Protein AF-A0A817MU73-F1 (afdb_monomer)

Structure (mmCIF, N/CA/C/O backbone):
data_AF-A0A817MU73-F1
#
_entry.id   AF-A0A817MU73-F1
#
loop_
_atom_site.group_PDB
_atom_site.id
_atom_site.type_symbol
_atom_site.label_atom_id
_atom_site.label_alt_id
_atom_site.label_comp_id
_atom_site.label_asym_id
_atom_site.label_entity_id
_atom_site.label_seq_id
_atom_site.pdbx_PDB_ins_code
_atom_site.Cartn_x
_atom_site.Cartn_y
_atom_site.Cartn_z
_atom_site.occupancy
_atom_site.B_iso_or_equiv
_atom_site.auth_seq_id
_atom_site.auth_comp_id
_atom_site.auth_asym_id
_atom_site.auth_atom_id
_atom_site.pdbx_PDB_model_num
ATOM 1 N N . LYS A 1 1 ? 1.750 11.808 21.109 1.00 43.34 1 LYS A N 1
ATOM 2 C CA . LYS A 1 1 ? 0.295 12.104 21.088 1.00 43.34 1 LYS A CA 1
ATOM 3 C C . LYS A 1 1 ? -0.342 11.097 20.138 1.00 43.34 1 LYS A C 1
ATOM 5 O O . LYS A 1 1 ? 0.093 11.049 18.999 1.00 43.34 1 LYS A O 1
ATOM 10 N N . GLY A 1 2 ? -1.216 10.214 20.628 1.00 56.94 2 GLY A N 1
ATOM 11 C CA . GLY A 1 2 ? -1.793 9.132 19.817 1.00 56.94 2 GLY A CA 1
ATOM 12 C C . GLY A 1 2 ? -2.785 9.642 18.770 1.00 56.94 2 GLY A C 1
ATOM 13 O O . GLY A 1 2 ? -3.299 10.753 18.893 1.00 56.94 2 GLY A O 1
ATOM 14 N N . TYR A 1 3 ? -3.046 8.827 17.749 1.00 58.88 3 TYR A N 1
ATOM 15 C CA . TYR A 1 3 ? -4.051 9.119 16.728 1.00 58.88 3 TYR A CA 1
ATOM 16 C C . TYR A 1 3 ? -5.460 9.129 17.358 1.00 58.88 3 TYR A C 1
ATOM 18 O O . TYR A 1 3 ? -5.762 8.276 18.204 1.00 58.88 3 TYR A O 1
ATOM 26 N N . PRO A 1 4 ? -6.318 10.103 17.012 1.00 61.72 4 PRO A N 1
ATOM 27 C CA . PRO A 1 4 ? -7.605 10.279 17.676 1.00 61.72 4 PRO A CA 1
ATOM 28 C C . PRO A 1 4 ? -8.586 9.143 17.334 1.00 61.72 4 PRO A C 1
ATOM 30 O O . PRO A 1 4 ? -8.746 8.804 16.162 1.00 61.72 4 PRO A O 1
ATOM 33 N N . ASN A 1 5 ? -9.249 8.583 18.357 1.00 63.69 5 ASN A N 1
ATOM 34 C CA . ASN A 1 5 ? -10.206 7.475 18.227 1.00 63.69 5 ASN A CA 1
ATOM 35 C C . ASN A 1 5 ? -11.558 7.985 17.717 1.0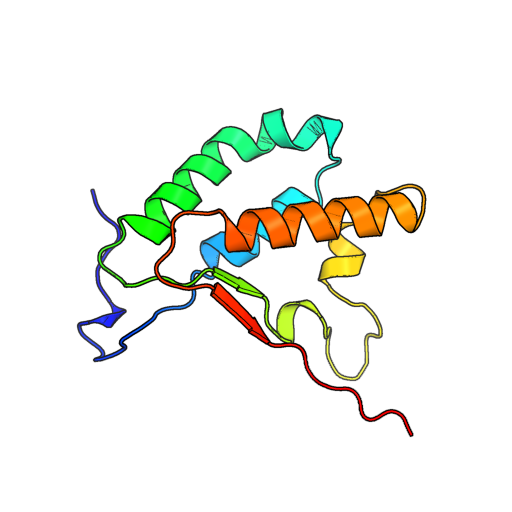0 63.69 5 ASN A C 1
ATOM 37 O O . ASN A 1 5 ? -12.355 8.494 18.503 1.00 63.69 5 ASN A O 1
ATOM 41 N N . HIS A 1 6 ? -11.797 7.883 16.415 1.00 70.00 6 HIS A N 1
ATOM 42 C CA . HIS A 1 6 ? -13.073 8.291 15.824 1.00 70.00 6 HIS A CA 1
ATOM 43 C C . HIS A 1 6 ? -13.962 7.087 15.506 1.00 70.00 6 HIS A C 1
ATOM 45 O O . HIS A 1 6 ? -15.175 7.236 15.404 1.00 70.00 6 HIS A O 1
ATOM 51 N N . SER A 1 7 ? -13.390 5.890 15.332 1.00 75.06 7 SER A N 1
ATOM 52 C CA . SER A 1 7 ? -14.167 4.729 14.899 1.00 75.06 7 SER A CA 1
ATOM 53 C C . SER A 1 7 ? -15.021 4.160 16.030 1.00 75.06 7 SER A C 1
ATOM 55 O O . SER A 1 7 ? -16.178 3.828 15.787 1.00 75.06 7 SER A O 1
ATOM 57 N N . ARG A 1 8 ? -14.512 4.112 17.274 1.00 69.38 8 ARG A N 1
ATOM 58 C CA . ARG A 1 8 ? -15.308 3.625 18.418 1.00 69.38 8 ARG A CA 1
ATOM 59 C C . ARG A 1 8 ? -16.484 4.532 18.747 1.00 69.38 8 ARG A C 1
ATOM 61 O O . ARG A 1 8 ? -17.549 4.033 19.075 1.00 69.38 8 ARG A O 1
ATOM 68 N N . THR A 1 9 ? -16.309 5.845 18.644 1.00 81.44 9 THR A N 1
ATOM 69 C CA . THR A 1 9 ? -17.383 6.825 18.866 1.00 81.44 9 THR A CA 1
ATOM 70 C C . THR A 1 9 ? -18.515 6.686 17.851 1.00 81.44 9 THR A C 1
ATOM 72 O O . THR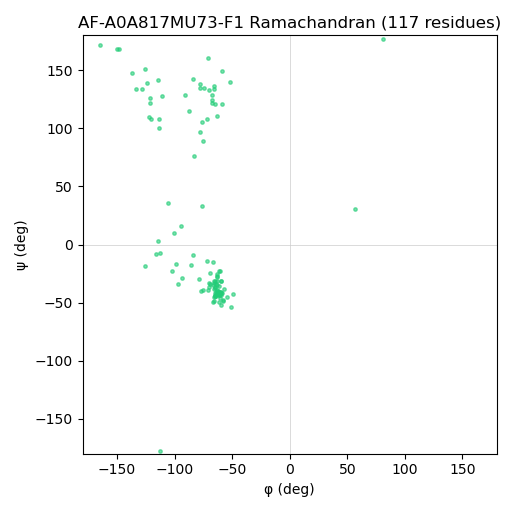 A 1 9 ? -19.650 7.029 18.156 1.00 81.44 9 THR A O 1
ATOM 75 N N . MET A 1 10 ? -18.217 6.153 16.664 1.00 85.00 10 MET A N 1
ATOM 76 C CA . MET A 1 10 ? -19.183 5.885 15.5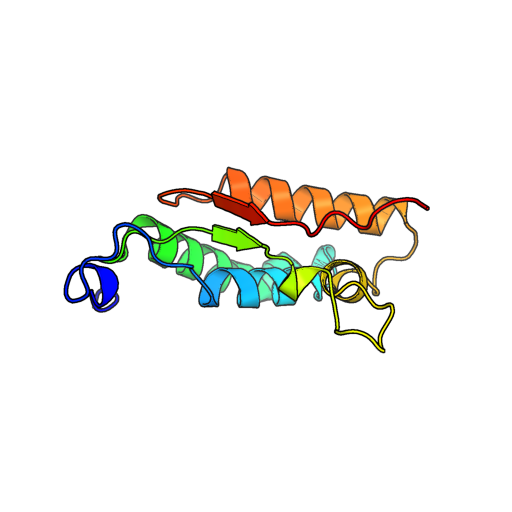96 1.00 85.00 10 MET A CA 1
ATOM 77 C C . MET A 1 10 ? -19.612 4.408 15.521 1.00 85.00 10 MET A C 1
ATOM 79 O O . MET A 1 10 ? -20.260 4.018 14.555 1.00 85.00 10 MET A O 1
ATOM 83 N N . ASN A 1 11 ? -19.256 3.584 16.516 1.00 85.06 11 ASN A N 1
ATOM 84 C CA . ASN A 1 11 ? -19.556 2.147 16.570 1.00 85.06 11 ASN A CA 1
ATOM 85 C C . ASN A 1 11 ? -19.038 1.322 15.372 1.00 85.06 11 ASN A C 1
ATOM 87 O O . ASN A 1 11 ? -19.622 0.298 15.028 1.00 85.06 11 ASN A O 1
ATOM 91 N N . PHE A 1 12 ? -17.925 1.722 14.750 1.00 89.12 12 PHE A N 1
ATOM 92 C CA . PHE A 1 12 ? -17.245 0.884 13.758 1.00 89.12 12 PHE A CA 1
ATOM 93 C C . PHE A 1 12 ? -16.190 -0.007 14.416 1.00 89.12 12 PHE A C 1
ATOM 95 O O . PHE A 1 12 ? -15.283 0.480 15.103 1.00 89.12 12 PHE A O 1
ATOM 102 N N . ASP A 1 13 ? -16.259 -1.309 14.128 1.00 88.25 13 ASP A N 1
ATOM 103 C CA . ASP A 1 13 ? -15.279 -2.290 14.600 1.00 88.25 13 ASP A CA 1
ATOM 104 C C . ASP A 1 13 ? -13.910 -2.130 13.948 1.00 88.25 13 ASP A C 1
ATOM 106 O O . ASP A 1 13 ? -12.893 -2.381 14.593 1.00 88.25 13 ASP A O 1
ATOM 110 N N . LEU A 1 14 ? -13.879 -1.728 12.676 1.00 88.88 14 LEU A N 1
ATOM 111 C CA . LEU A 1 14 ? -12.672 -1.603 11.869 1.00 88.88 14 LEU A CA 1
ATOM 112 C C . LEU A 1 14 ? -12.704 -0.310 11.060 1.00 88.88 14 LEU A C 1
ATOM 114 O O . LEU A 1 14 ? -13.758 0.145 10.618 1.00 88.88 14 LEU A O 1
ATOM 118 N N . LYS A 1 15 ? -11.524 0.262 10.829 1.00 89.62 15 LYS A N 1
ATOM 119 C CA . LYS A 1 15 ? -11.343 1.471 10.022 1.00 89.62 15 LYS A CA 1
ATOM 120 C C . LYS A 1 15 ? -10.288 1.244 8.953 1.00 89.62 15 LYS A C 1
ATOM 122 O O . LYS A 1 15 ? -9.205 0.742 9.240 1.00 89.62 15 LYS A O 1
ATOM 127 N N . TRP A 1 16 ? -10.569 1.651 7.723 1.00 90.25 16 TRP A N 1
ATOM 128 C CA . TRP A 1 16 ? -9.581 1.586 6.649 1.00 90.25 16 TRP A CA 1
ATOM 129 C C . TRP A 1 16 ? -8.441 2.569 6.910 1.00 90.25 16 TRP A C 1
ATOM 131 O O . TRP A 1 16 ? -8.668 3.760 7.141 1.00 90.25 16 TRP A O 1
ATOM 141 N N . ASN A 1 17 ? -7.204 2.083 6.848 1.00 90.06 17 ASN A N 1
ATOM 142 C CA . ASN A 1 17 ? -6.025 2.930 6.939 1.00 90.06 17 ASN A CA 1
ATOM 143 C C . ASN A 1 17 ? -5.701 3.544 5.570 1.00 90.06 17 ASN A C 1
ATOM 145 O O . ASN A 1 17 ? -4.771 3.123 4.885 1.00 90.06 17 ASN A O 1
ATOM 149 N N . ILE A 1 18 ? -6.478 4.555 5.173 1.00 88.81 18 ILE A N 1
ATOM 150 C CA . ILE A 1 18 ? -6.301 5.257 3.889 1.00 88.81 18 ILE A CA 1
ATOM 151 C C . ILE A 1 18 ? -4.912 5.907 3.783 1.00 88.81 18 ILE A C 1
ATOM 153 O O . ILE A 1 18 ? -4.346 5.981 2.693 1.00 88.81 18 ILE A O 1
ATOM 157 N N . GLY A 1 19 ? -4.339 6.334 4.916 1.00 87.81 19 GLY A N 1
ATOM 158 C CA . GLY A 1 19 ? -2.971 6.852 4.979 1.00 87.81 19 GLY A CA 1
ATOM 159 C C . GLY A 1 19 ? -1.948 5.799 4.557 1.00 87.81 19 GLY A C 1
ATOM 160 O O . GLY A 1 19 ? -1.145 6.054 3.661 1.00 87.81 19 GLY A O 1
ATOM 161 N N . TRP A 1 20 ? -2.047 4.589 5.120 1.00 91.00 20 TRP A N 1
ATOM 162 C CA . TRP A 1 20 ? -1.217 3.459 4.703 1.00 91.00 20 TRP A CA 1
ATOM 163 C C . TRP A 1 20 ? -1.389 3.145 3.215 1.00 91.00 20 TRP A C 1
ATOM 165 O O . TRP A 1 20 ? -0.387 3.058 2.514 1.00 91.00 20 TRP A O 1
ATOM 175 N N . SER A 1 21 ? -2.622 3.033 2.705 1.00 91.12 21 SER A N 1
ATOM 176 C CA . SER A 1 21 ? -2.856 2.706 1.287 1.00 91.12 21 SER A CA 1
ATOM 177 C C . SER A 1 21 ? -2.228 3.750 0.356 1.00 91.12 21 SER A C 1
ATOM 179 O O . SER A 1 21 ? -1.605 3.411 -0.650 1.00 91.12 21 SER A O 1
ATOM 181 N N . ASN A 1 22 ? -2.331 5.035 0.709 1.00 90.25 22 ASN A N 1
ATOM 182 C CA . ASN A 1 22 ? -1.718 6.115 -0.055 1.00 90.25 22 ASN A CA 1
ATOM 183 C C . ASN A 1 22 ? -0.184 6.064 -0.040 1.00 90.25 22 ASN A C 1
ATOM 185 O O . ASN A 1 22 ? 0.444 6.143 -1.098 1.00 90.25 22 ASN A O 1
ATOM 189 N N . ASP A 1 23 ? 0.419 5.915 1.139 1.00 91.38 23 ASP A N 1
ATOM 190 C CA . ASP A 1 23 ? 1.873 5.823 1.271 1.00 91.38 23 ASP A CA 1
ATOM 191 C C . ASP A 1 23 ? 2.422 4.554 0.622 1.00 91.38 23 ASP A C 1
ATOM 193 O O . ASP A 1 23 ? 3.490 4.594 0.015 1.00 91.38 23 ASP A O 1
ATOM 197 N N . ALA A 1 24 ? 1.672 3.454 0.648 1.00 92.12 24 ALA A N 1
ATOM 198 C CA . ALA A 1 24 ? 2.056 2.223 -0.017 1.00 92.12 24 ALA A CA 1
ATOM 199 C C . ALA A 1 24 ? 2.111 2.380 -1.543 1.00 92.12 24 ALA A C 1
ATOM 201 O O . ALA A 1 24 ? 3.106 1.999 -2.162 1.00 92.12 24 ALA A O 1
ATOM 202 N N . ARG A 1 25 ? 1.111 3.034 -2.153 1.00 91.94 25 ARG A N 1
ATOM 203 C CA . ARG A 1 25 ? 1.131 3.373 -3.589 1.00 91.94 25 ARG A CA 1
ATOM 204 C C . ARG A 1 25 ? 2.297 4.289 -3.949 1.00 91.94 25 ARG A C 1
ATOM 206 O O . ARG A 1 25 ? 2.960 4.084 -4.962 1.00 91.94 25 ARG A O 1
ATOM 213 N N . ASN A 1 26 ? 2.562 5.303 -3.129 1.00 92.12 26 ASN A N 1
ATOM 214 C CA . ASN A 1 26 ? 3.657 6.236 -3.385 1.00 92.12 26 ASN A CA 1
ATOM 215 C C . ASN A 1 26 ? 5.034 5.587 -3.194 1.00 92.12 26 ASN A C 1
ATOM 217 O O . ASN A 1 26 ? 5.935 5.850 -3.985 1.00 92.12 26 ASN A O 1
ATOM 221 N N . SER A 1 27 ? 5.178 4.691 -2.216 1.00 92.94 27 SER A N 1
ATOM 222 C CA . SER A 1 27 ? 6.373 3.859 -2.071 1.00 92.94 27 SER A CA 1
ATOM 223 C C . SER A 1 27 ? 6.593 2.999 -3.311 1.00 92.94 27 SER A C 1
ATOM 225 O O . SER A 1 27 ? 7.704 2.950 -3.835 1.00 92.94 27 SER A O 1
ATOM 227 N N . LEU A 1 28 ? 5.522 2.404 -3.842 1.00 93.56 28 LEU A N 1
ATOM 228 C CA . LEU A 1 28 ? 5.582 1.597 -5.053 1.00 93.56 28 LEU A CA 1
ATOM 229 C C . LEU A 1 28 ? 6.000 2.413 -6.287 1.00 93.56 28 LEU A C 1
ATOM 231 O O . LEU A 1 28 ? 6.744 1.891 -7.105 1.00 93.56 28 LEU A O 1
ATOM 235 N N . ARG A 1 29 ? 5.598 3.692 -6.388 1.00 94.25 29 ARG A N 1
ATOM 236 C CA . ARG A 1 29 ? 6.025 4.626 -7.455 1.00 94.25 29 ARG A CA 1
ATOM 237 C C . ARG A 1 29 ? 7.517 4.932 -7.459 1.00 94.25 29 ARG A C 1
ATOM 239 O O . ARG A 1 29 ? 8.061 5.235 -8.518 1.00 94.25 29 ARG A O 1
ATOM 246 N N . THR A 1 30 ? 8.173 4.867 -6.306 1.00 93.88 30 THR A N 1
ATOM 247 C CA . THR A 1 30 ? 9.621 5.062 -6.203 1.00 93.88 30 THR A CA 1
ATOM 248 C C . THR A 1 30 ? 10.354 3.791 -6.659 1.00 93.88 30 THR A C 1
ATOM 250 O O . THR A 1 30 ? 9.978 2.701 -6.215 1.00 93.88 30 THR A O 1
ATOM 253 N N . PRO A 1 31 ? 11.410 3.888 -7.491 1.00 92.31 31 PRO A N 1
ATOM 254 C CA . PRO A 1 31 ? 12.249 2.747 -7.852 1.00 92.31 31 PRO A CA 1
ATOM 255 C C . PRO A 1 31 ? 12.770 1.987 -6.635 1.00 92.31 31 PRO A C 1
ATOM 257 O O . PRO A 1 31 ? 13.181 2.596 -5.648 1.00 92.31 31 PRO A O 1
ATOM 260 N N . TYR A 1 32 ? 12.794 0.651 -6.709 1.00 89.25 32 TYR A N 1
ATOM 261 C CA . TYR A 1 32 ? 13.171 -0.211 -5.577 1.00 89.25 32 TYR A CA 1
ATOM 262 C C . TYR A 1 32 ? 14.484 0.213 -4.895 1.00 89.25 32 TYR A C 1
ATOM 264 O O . TYR A 1 32 ? 14.542 0.278 -3.669 1.00 89.25 32 TYR A O 1
ATOM 272 N N . ALA A 1 33 ? 15.506 0.569 -5.682 1.00 90.56 33 ALA A N 1
ATOM 273 C CA . ALA A 1 33 ? 16.815 0.993 -5.179 1.00 90.56 33 ALA A CA 1
ATOM 274 C C . ALA A 1 33 ? 16.772 2.285 -4.336 1.00 90.56 33 ALA A C 1
ATOM 276 O O . ALA A 1 33 ? 17.603 2.472 -3.454 1.00 90.56 33 ALA A O 1
ATOM 277 N N . GLU A 1 34 ? 15.789 3.153 -4.574 1.00 93.00 34 GLU A N 1
ATOM 278 C CA . GLU A 1 34 ? 15.641 4.458 -3.918 1.00 93.00 34 GLU A CA 1
ATOM 279 C C . GLU A 1 34 ? 14.621 4.416 -2.766 1.00 93.00 34 GLU A C 1
ATOM 281 O O . GLU A 1 34 ? 14.606 5.292 -1.897 1.00 93.00 34 GLU A O 1
ATOM 286 N N . ARG A 1 35 ? 13.764 3.382 -2.711 1.00 90.31 35 ARG A N 1
ATOM 287 C CA . ARG A 1 35 ? 12.643 3.307 -1.756 1.00 90.31 35 ARG A CA 1
ATOM 288 C C . ARG A 1 35 ? 13.082 3.486 -0.313 1.00 90.31 35 ARG A C 1
ATOM 290 O O . ARG A 1 35 ? 12.441 4.228 0.426 1.00 90.31 35 ARG A O 1
ATOM 297 N N . PHE A 1 36 ? 14.164 2.830 0.097 1.00 88.94 36 PHE A N 1
ATOM 298 C CA . PHE A 1 36 ? 14.614 2.880 1.486 1.00 88.94 36 PHE A CA 1
ATOM 299 C C . PHE A 1 36 ? 14.988 4.302 1.926 1.00 88.94 36 PHE A C 1
ATOM 301 O O . PHE A 1 36 ? 14.627 4.713 3.026 1.00 88.94 36 PHE A O 1
ATOM 308 N N . GLN A 1 37 ? 15.640 5.077 1.057 1.00 90.94 37 GLN A N 1
ATOM 309 C CA . GLN A 1 37 ? 16.057 6.444 1.368 1.00 90.94 37 GLN A CA 1
ATOM 310 C C . GLN A 1 37 ? 14.859 7.379 1.586 1.00 90.94 37 GLN A C 1
ATOM 312 O O . GLN A 1 37 ? 14.894 8.224 2.477 1.00 90.94 37 GLN A O 1
ATOM 317 N N . HIS A 1 38 ? 13.785 7.202 0.812 1.00 87.94 38 HIS A N 1
ATOM 318 C CA . HIS A 1 38 ? 12.618 8.088 0.851 1.00 87.94 38 HIS A CA 1
ATOM 319 C C . HIS A 1 38 ? 11.503 7.623 1.798 1.00 87.94 38 HIS A C 1
ATOM 321 O O . HIS A 1 38 ? 10.755 8.451 2.319 1.00 87.94 38 HIS A O 1
ATOM 327 N N . TRP A 1 39 ? 11.375 6.313 2.028 1.00 91.62 39 TRP A N 1
ATOM 328 C CA . TRP A 1 39 ? 10.191 5.731 2.669 1.00 91.62 39 TRP A CA 1
ATOM 329 C C . TRP A 1 39 ? 10.454 5.064 4.013 1.00 91.62 39 TRP A C 1
ATOM 331 O O . TRP A 1 39 ? 9.486 4.751 4.697 1.00 91.62 39 TRP A O 1
ATOM 341 N N . LYS A 1 40 ? 11.711 4.886 4.449 1.00 89.25 40 LYS A N 1
ATOM 342 C CA . LYS A 1 40 ? 12.022 4.207 5.722 1.00 89.25 40 LYS A CA 1
ATOM 343 C C . LYS A 1 40 ? 11.232 4.774 6.903 1.00 89.25 40 LYS A C 1
ATOM 345 O O . LYS A 1 40 ? 10.561 4.017 7.598 1.00 89.25 40 LYS A O 1
ATOM 350 N N . GLN A 1 41 ? 11.293 6.091 7.121 1.00 89.75 41 GLN A N 1
ATOM 351 C CA . GLN A 1 41 ? 10.614 6.710 8.263 1.00 89.75 41 GLN A CA 1
ATOM 352 C C . GLN A 1 41 ? 9.092 6.589 8.140 1.00 89.75 41 GLN A C 1
ATOM 354 O O . GLN A 1 41 ? 8.435 6.153 9.077 1.00 89.75 41 GLN A O 1
ATOM 359 N N . LYS A 1 42 ? 8.543 6.860 6.950 1.00 87.94 42 LYS A N 1
ATOM 360 C CA . LYS A 1 42 ? 7.103 6.739 6.699 1.00 87.94 42 LYS A CA 1
ATOM 361 C C . LYS A 1 42 ? 6.590 5.319 6.914 1.00 87.94 42 LYS A C 1
ATOM 363 O O . LYS A 1 42 ? 5.536 5.158 7.509 1.00 87.94 42 LYS A O 1
ATOM 368 N N . ILE A 1 43 ? 7.333 4.295 6.486 1.00 85.38 43 ILE A N 1
ATOM 369 C CA . ILE A 1 43 ? 6.977 2.885 6.704 1.00 85.38 43 ILE A CA 1
ATOM 370 C C . ILE A 1 43 ? 6.884 2.576 8.204 1.00 85.38 43 ILE A C 1
ATOM 372 O O . ILE A 1 43 ? 5.943 1.904 8.633 1.00 85.38 43 ILE A O 1
ATOM 376 N N . LEU A 1 44 ? 7.821 3.084 9.012 1.00 86.19 44 LEU A N 1
ATOM 377 C CA . LEU A 1 44 ? 7.768 2.940 10.469 1.00 86.19 44 LEU A CA 1
ATOM 378 C C . LEU A 1 44 ? 6.556 3.674 11.054 1.00 86.19 44 LEU A C 1
ATOM 380 O O . LEU A 1 44 ? 5.830 3.100 11.862 1.00 86.19 44 LEU A O 1
ATOM 384 N N . ASP A 1 45 ? 6.290 4.897 10.601 1.00 87.00 45 ASP A N 1
ATOM 385 C CA . ASP A 1 45 ? 5.179 5.713 11.090 1.00 87.00 45 ASP A CA 1
ATOM 386 C C . ASP A 1 45 ? 3.814 5.089 10.751 1.00 87.00 45 ASP A C 1
ATOM 388 O O . ASP A 1 45 ? 2.946 4.997 11.621 1.00 87.00 45 ASP A O 1
ATOM 392 N N . VAL A 1 46 ? 3.617 4.583 9.525 1.00 85.81 46 VAL A N 1
ATOM 393 C CA . VAL A 1 46 ? 2.360 3.914 9.139 1.00 85.81 46 VAL A CA 1
ATOM 394 C C . VAL A 1 46 ? 2.184 2.568 9.835 1.00 85.81 46 VAL A C 1
ATOM 396 O O . VAL A 1 46 ? 1.055 2.225 10.181 1.00 85.81 46 VAL A O 1
ATOM 399 N N . SER A 1 47 ? 3.274 1.838 10.105 1.00 83.75 47 SER A N 1
ATOM 400 C CA . SER A 1 47 ? 3.235 0.619 10.928 1.00 83.75 47 SER A CA 1
ATOM 401 C C . SER A 1 47 ? 2.818 0.962 12.359 1.00 83.75 47 SER A C 1
ATOM 403 O O . SER A 1 47 ? 1.933 0.319 12.926 1.00 83.75 47 SER A O 1
ATOM 405 N N . ASN A 1 48 ? 3.389 2.041 12.909 1.00 85.31 48 ASN A N 1
ATOM 406 C CA . ASN A 1 48 ? 3.044 2.575 14.222 1.00 85.31 48 ASN A CA 1
ATOM 407 C C . ASN A 1 48 ? 1.576 3.017 14.314 1.00 85.31 48 ASN A C 1
ATOM 409 O O . ASN A 1 48 ? 0.874 2.741 15.287 1.00 85.31 48 ASN A O 1
ATOM 413 N N . CYS A 1 49 ? 1.073 3.650 13.264 1.00 84.44 49 CYS A N 1
ATOM 414 C CA . CYS A 1 49 ? -0.327 4.026 13.175 1.00 84.44 49 CYS A CA 1
ATOM 415 C C . CYS A 1 49 ? -1.244 2.793 13.091 1.00 84.44 49 CYS A C 1
ATOM 417 O O . CYS A 1 49 ? -2.182 2.670 13.875 1.00 84.44 49 CYS A O 1
ATOM 419 N N . ALA A 1 50 ? -0.953 1.838 12.203 1.00 83.69 50 ALA A N 1
ATOM 420 C CA . ALA A 1 50 ? -1.818 0.683 11.955 1.00 83.69 50 ALA A CA 1
ATOM 421 C C . ALA A 1 50 ? -2.030 -0.209 13.195 1.00 83.69 50 ALA A C 1
ATOM 423 O O . ALA A 1 50 ? -3.125 -0.746 13.396 1.00 83.69 50 ALA A O 1
ATOM 424 N N . ARG A 1 51 ? -1.000 -0.356 14.039 1.00 84.94 51 ARG A N 1
ATOM 425 C CA . ARG A 1 51 ? -1.037 -1.246 15.209 1.00 84.94 51 ARG A CA 1
ATOM 426 C C . ARG A 1 51 ? -1.371 -0.559 16.528 1.00 84.94 51 ARG A C 1
ATOM 428 O O . ARG A 1 51 ? -1.997 -1.208 17.370 1.00 84.94 51 ARG A O 1
ATOM 435 N N . TRP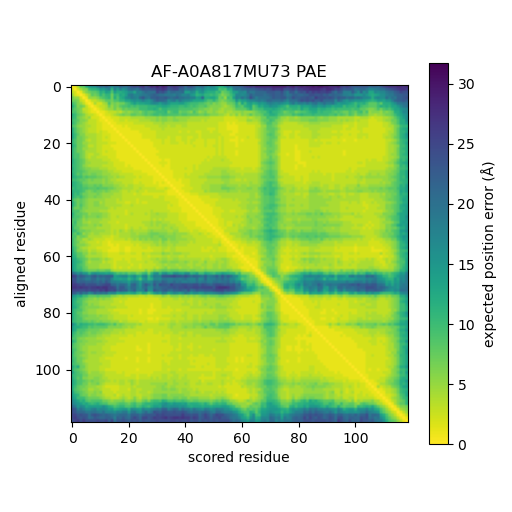 A 1 52 ? -0.946 0.690 16.718 1.00 84.12 52 TRP A N 1
ATOM 436 C CA . TRP A 1 52 ? -1.047 1.395 18.003 1.00 84.12 52 TRP A CA 1
ATOM 437 C C . TRP A 1 52 ? -1.987 2.605 17.970 1.00 84.12 52 TRP A C 1
ATOM 439 O O . TRP A 1 52 ? -2.127 3.302 18.977 1.00 84.12 52 TRP A O 1
ATOM 449 N N . SER A 1 53 ? -2.657 2.867 16.844 1.00 84.38 53 SER A N 1
ATOM 450 C CA . SER A 1 53 ? -3.811 3.763 16.842 1.00 84.38 53 SER A CA 1
ATOM 451 C C . SER A 1 53 ? -4.900 3.242 17.783 1.00 84.38 53 SER A C 1
ATOM 453 O O . SER A 1 53 ? -5.069 2.039 17.982 1.00 84.38 53 SER A O 1
ATOM 455 N N . ASN A 1 54 ? -5.664 4.173 18.352 1.00 83.81 54 ASN A N 1
ATOM 456 C CA . ASN A 1 54 ? -6.842 3.840 19.143 1.00 83.81 54 ASN A CA 1
ATOM 457 C C . ASN A 1 54 ? -7.986 3.268 18.280 1.00 83.81 54 ASN A C 1
ATOM 459 O O . ASN A 1 54 ? -8.843 2.544 18.794 1.00 83.81 54 ASN A O 1
ATOM 463 N N . ASP A 1 55 ? -8.003 3.603 16.985 1.00 85.62 55 ASP A N 1
ATOM 464 C CA . ASP A 1 55 ? -8.875 2.966 15.998 1.00 85.62 55 ASP A CA 1
ATOM 465 C C . ASP A 1 55 ? -8.284 1.597 15.611 1.00 85.62 55 ASP A C 1
ATOM 467 O O . ASP A 1 55 ? -7.084 1.484 15.342 1.00 85.62 55 ASP A O 1
ATOM 471 N N . LYS A 1 56 ? -9.127 0.563 15.492 1.00 87.62 56 LYS A N 1
ATOM 472 C CA . LYS A 1 56 ? -8.709 -0.741 14.952 1.00 87.62 56 LYS A CA 1
ATOM 473 C C . LYS A 1 56 ? -8.560 -0.643 13.433 1.00 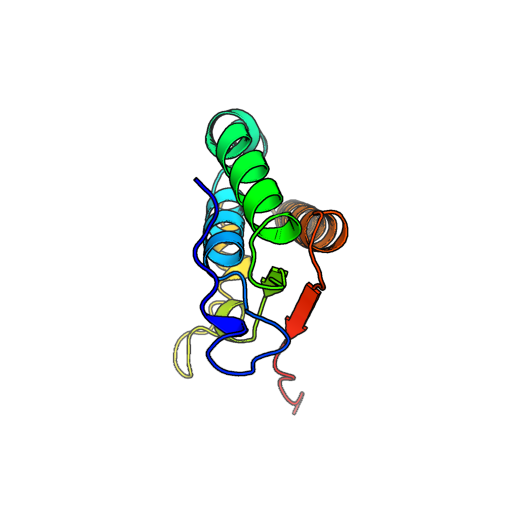87.62 56 LYS A C 1
ATOM 475 O O . LYS A 1 56 ? -9.512 -0.825 12.675 1.00 87.62 56 LYS A O 1
ATOM 480 N N . MET A 1 57 ? -7.364 -0.278 12.993 1.00 88.25 57 MET A N 1
ATOM 481 C CA . MET A 1 57 ? -7.088 -0.007 11.588 1.00 88.25 57 MET A CA 1
ATOM 482 C C . MET A 1 57 ? -6.768 -1.270 10.782 1.00 88.25 57 MET A C 1
ATOM 484 O O . MET A 1 57 ? -6.057 -2.158 11.259 1.00 88.25 57 MET A O 1
ATOM 488 N N . ILE A 1 58 ? -7.243 -1.300 9.536 1.00 90.88 58 ILE A N 1
ATOM 489 C CA . ILE A 1 58 ? -6.934 -2.345 8.555 1.00 90.88 58 ILE A CA 1
ATOM 490 C C . ILE A 1 58 ? -6.141 -1.789 7.375 1.00 90.88 58 ILE A C 1
ATOM 492 O O . ILE A 1 58 ? -6.411 -0.682 6.900 1.00 90.88 58 ILE A O 1
ATOM 496 N N . CYS A 1 59 ? -5.182 -2.567 6.881 1.00 92.56 59 CYS A N 1
ATOM 497 C CA . CYS A 1 59 ? -4.422 -2.241 5.676 1.00 92.56 59 CYS A CA 1
ATOM 498 C C . CYS A 1 59 ? -5.170 -2.768 4.448 1.00 92.56 59 CYS A C 1
ATOM 500 O O . CYS A 1 59 ? -5.350 -3.978 4.294 1.00 92.56 59 CYS A O 1
ATOM 502 N N . THR A 1 60 ? -5.634 -1.868 3.582 1.00 91.12 60 THR A N 1
ATOM 503 C CA . THR A 1 60 ? -6.558 -2.212 2.494 1.00 91.12 60 THR A CA 1
ATOM 504 C C . THR A 1 60 ? -6.031 -1.814 1.122 1.00 91.12 60 THR A C 1
ATOM 506 O O . THR A 1 60 ? -5.503 -0.715 0.954 1.00 91.12 60 THR A O 1
ATOM 509 N N . LEU A 1 61 ? -6.232 -2.700 0.148 1.00 90.94 61 LEU A N 1
ATOM 510 C CA . LEU A 1 61 ? -6.200 -2.396 -1.280 1.00 90.94 61 LEU A CA 1
ATOM 511 C C . LEU A 1 61 ? -7.568 -2.785 -1.864 1.00 90.94 61 LEU A C 1
ATOM 513 O O . LEU A 1 61 ? -8.005 -3.927 -1.693 1.00 90.94 61 LEU A O 1
ATOM 517 N N . SER A 1 62 ? -8.274 -1.835 -2.477 1.00 88.19 62 SER A N 1
ATOM 518 C CA . SER A 1 62 ? -9.658 -1.987 -2.950 1.00 88.19 62 SER A CA 1
ATOM 519 C C . SER A 1 62 ? -9.767 -1.958 -4.479 1.00 88.19 62 SER A C 1
ATOM 521 O O . SER A 1 62 ? -8.780 -1.840 -5.205 1.00 88.19 62 SER A O 1
ATOM 523 N N . HIS A 1 63 ? -10.997 -2.041 -4.987 1.00 84.06 63 HIS A N 1
ATOM 524 C CA . HIS A 1 63 ? -11.280 -1.876 -6.406 1.00 84.06 63 HIS A CA 1
ATOM 525 C C . HIS A 1 63 ? -10.833 -0.494 -6.909 1.00 84.06 63 HIS A C 1
ATOM 527 O O . HIS A 1 63 ? -10.333 -0.420 -8.027 1.00 84.06 63 HIS A O 1
ATOM 533 N N . ASP A 1 64 ? -10.871 0.547 -6.065 1.00 83.06 64 ASP A N 1
ATOM 534 C CA . ASP A 1 64 ? -10.336 1.885 -6.366 1.00 83.06 64 ASP A CA 1
ATOM 535 C C . ASP A 1 64 ? -8.828 1.863 -6.660 1.00 83.06 64 ASP A C 1
ATOM 537 O O . ASP A 1 64 ? -8.313 2.747 -7.328 1.00 83.06 64 ASP A O 1
ATOM 541 N N . ASP A 1 65 ? -8.096 0.848 -6.188 1.00 84.19 65 ASP A N 1
ATOM 542 C CA . ASP A 1 65 ? -6.671 0.659 -6.482 1.00 84.19 65 ASP A CA 1
ATOM 543 C C . ASP A 1 65 ? -6.422 -0.067 -7.814 1.00 84.19 65 ASP A C 1
ATOM 545 O O . ASP A 1 65 ? -5.288 -0.168 -8.290 1.00 84.19 65 ASP A O 1
ATOM 549 N N . THR A 1 66 ? -7.471 -0.593 -8.438 1.00 79.38 66 THR A N 1
ATOM 550 C CA . THR A 1 66 ? -7.368 -1.432 -9.642 1.00 79.38 66 THR A CA 1
ATOM 551 C C . THR A 1 66 ? -8.207 -0.933 -10.811 1.00 79.38 66 THR A C 1
ATOM 553 O O . THR A 1 66 ? -7.910 -1.302 -11.949 1.00 79.38 66 THR A O 1
ATOM 556 N N . ASN A 1 67 ? -9.196 -0.079 -10.554 1.00 73.38 67 ASN A N 1
ATOM 557 C CA . ASN A 1 67 ? -10.125 0.463 -11.530 1.00 73.38 67 ASN A CA 1
ATOM 558 C C . ASN A 1 67 ? -10.025 1.996 -11.529 1.00 73.38 67 ASN A C 1
ATOM 560 O O . ASN A 1 67 ? -10.149 2.621 -10.482 1.00 73.38 67 ASN A O 1
ATOM 564 N N . ASP A 1 68 ? -9.801 2.596 -12.697 1.00 62.47 68 ASP A N 1
ATOM 565 C CA . ASP A 1 68 ? -9.708 4.057 -12.878 1.00 62.47 68 ASP A CA 1
ATOM 566 C C . ASP A 1 68 ? -10.980 4.596 -13.568 1.00 62.47 68 ASP A C 1
ATOM 568 O O . ASP A 1 68 ? -10.963 5.494 -14.408 1.00 62.47 68 ASP A O 1
ATOM 572 N N . GLY A 1 69 ? -12.123 3.986 -13.239 1.00 59.56 69 GLY A N 1
ATOM 573 C CA . GLY A 1 69 ? -13.431 4.316 -13.797 1.00 59.56 69 GLY A CA 1
ATOM 574 C C . GLY A 1 69 ? -13.719 3.700 -15.179 1.00 59.56 69 GLY A C 1
ATOM 575 O O . GLY A 1 69 ? -12.878 3.034 -15.784 1.00 59.56 69 GLY A O 1
ATOM 576 N N . PRO A 1 70 ? -14.938 3.917 -15.712 1.00 57.25 70 PRO A N 1
ATOM 577 C CA . PRO A 1 70 ? -15.438 3.229 -16.908 1.00 57.25 70 PRO A CA 1
ATOM 578 C C . PRO A 1 70 ? -14.701 3.577 -18.212 1.00 57.25 70 PRO A C 1
ATOM 580 O O . PRO A 1 70 ? -14.842 2.856 -19.197 1.00 57.25 70 PRO A O 1
ATOM 583 N N . PHE A 1 71 ? -13.910 4.654 -18.233 1.00 52.16 71 PHE A N 1
ATOM 584 C CA . PHE A 1 71 ? -13.270 5.177 -19.446 1.00 52.16 71 PHE A CA 1
ATOM 585 C C . PHE A 1 71 ? -11.744 5.041 -19.464 1.00 52.16 71 PHE A C 1
ATOM 587 O O . PHE A 1 71 ? -11.126 5.319 -20.492 1.00 52.16 71 PHE A O 1
ATOM 594 N N . ILE A 1 72 ? -11.117 4.609 -18.363 1.00 53.16 72 ILE A N 1
ATOM 595 C CA . ILE A 1 72 ? -9.658 4.511 -18.270 1.00 53.16 72 ILE A CA 1
ATOM 596 C C . ILE A 1 72 ? -9.268 3.072 -17.940 1.00 53.16 72 ILE A C 1
ATOM 598 O O . ILE A 1 72 ? -9.442 2.564 -16.838 1.00 53.16 72 ILE A O 1
ATOM 602 N N . SER A 1 73 ? -8.674 2.397 -18.920 1.00 54.31 73 SER A N 1
ATOM 603 C CA . SER A 1 73 ? -8.175 1.024 -18.806 1.00 54.31 73 SER A CA 1
ATOM 604 C C . SER A 1 73 ? -6.855 0.923 -18.025 1.00 54.31 73 SER A C 1
ATOM 606 O O . SER A 1 73 ? -5.995 0.114 -18.381 1.00 54.31 73 SER A O 1
ATOM 608 N N . LYS A 1 74 ? -6.620 1.773 -17.019 1.00 65.50 74 LYS A N 1
ATOM 609 C CA . LYS A 1 74 ? -5.339 1.811 -16.307 1.00 65.50 74 LYS A CA 1
ATOM 610 C C . LYS A 1 74 ? -5.512 1.365 -14.866 1.00 65.50 74 LYS A C 1
ATOM 612 O O . LYS A 1 74 ? -6.034 2.081 -14.028 1.00 65.50 74 LYS A O 1
ATOM 617 N N . ASN A 1 75 ? -5.016 0.172 -14.573 1.00 81.38 75 ASN A N 1
ATOM 618 C CA . ASN A 1 75 ? -4.926 -0.321 -13.208 1.00 81.38 75 ASN A CA 1
ATOM 619 C C . ASN A 1 75 ? -3.949 0.562 -12.403 1.00 81.38 75 ASN A C 1
ATOM 621 O O . ASN A 1 75 ? -2.779 0.689 -12.777 1.00 81.38 75 ASN A O 1
ATOM 625 N N . ILE A 1 76 ? -4.423 1.186 -11.316 1.00 87.06 76 ILE A N 1
ATOM 626 C CA . ILE A 1 76 ? -3.634 2.163 -10.544 1.00 87.06 76 ILE A CA 1
ATOM 627 C C . ILE A 1 76 ? -2.386 1.512 -9.939 1.00 87.06 76 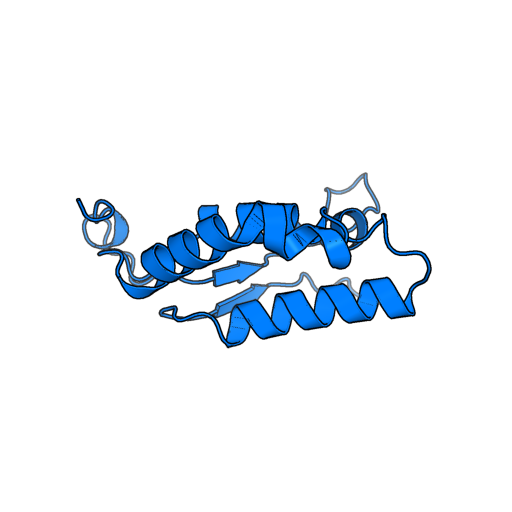ILE A C 1
ATOM 629 O O . ILE A 1 76 ? -1.305 2.107 -9.996 1.00 87.06 76 ILE A O 1
ATOM 633 N N . LEU A 1 77 ? -2.487 0.285 -9.421 1.00 89.12 77 LEU A N 1
ATOM 634 C CA . LEU A 1 77 ? -1.322 -0.461 -8.934 1.00 89.12 77 LEU A CA 1
ATOM 635 C C . LEU A 1 77 ? -0.303 -0.734 -10.049 1.00 89.12 77 LEU A C 1
ATOM 637 O O . LEU A 1 77 ? 0.893 -0.538 -9.830 1.00 89.12 77 LEU A O 1
ATOM 641 N N . LEU A 1 78 ? -0.749 -1.098 -11.257 1.00 89.12 78 LEU A N 1
ATOM 642 C CA . LEU A 1 78 ? 0.150 -1.265 -12.409 1.00 89.12 78 LEU A CA 1
ATOM 643 C C . LEU A 1 78 ? 0.812 0.055 -12.826 1.00 89.12 78 LEU A C 1
ATOM 645 O O . LEU A 1 78 ? 1.995 0.064 -13.165 1.00 89.12 78 LEU A O 1
ATOM 649 N N . ASN A 1 79 ? 0.099 1.181 -12.744 1.00 89.50 79 ASN A N 1
ATOM 650 C CA . ASN A 1 79 ? 0.683 2.499 -13.000 1.00 89.50 79 ASN A CA 1
ATOM 651 C C . ASN A 1 79 ? 1.767 2.856 -11.974 1.00 89.50 79 ASN A C 1
ATOM 653 O O . ASN A 1 79 ? 2.752 3.513 -12.319 1.00 89.50 79 ASN A O 1
ATOM 657 N N . CYS A 1 80 ? 1.618 2.421 -10.721 1.00 92.81 80 CYS A N 1
ATOM 658 C CA . CYS A 1 80 ? 2.612 2.682 -9.684 1.00 92.81 80 CYS A CA 1
ATOM 659 C C . CYS A 1 80 ? 3.950 1.982 -9.979 1.00 92.81 80 CYS A C 1
ATOM 661 O O . CYS A 1 80 ? 5.003 2.537 -9.701 1.00 92.81 80 CYS A O 1
ATOM 663 N N . VAL A 1 81 ? 3.939 0.823 -10.636 1.00 94.06 81 VAL A N 1
ATOM 664 C CA . VAL A 1 81 ? 5.162 0.105 -11.046 1.00 94.06 81 VAL A CA 1
ATOM 665 C C . VAL A 1 81 ? 5.603 0.420 -12.480 1.00 94.06 81 VAL A C 1
ATOM 667 O O . VAL A 1 81 ? 6.421 -0.296 -13.050 1.00 94.06 81 VAL A O 1
ATOM 670 N N . SER A 1 82 ? 5.092 1.491 -13.091 1.00 92.38 82 SER A N 1
ATOM 671 C CA . SER A 1 82 ? 5.389 1.835 -14.495 1.00 92.38 82 SER A CA 1
ATOM 672 C C . SER A 1 82 ? 6.870 2.120 -14.779 1.00 92.38 82 SER A C 1
ATOM 674 O O . SER A 1 82 ? 7.317 1.944 -15.908 1.00 92.38 82 SER A O 1
ATOM 676 N N . HIS A 1 83 ? 7.643 2.494 -13.757 1.00 92.38 83 HIS A N 1
ATOM 677 C CA . HIS A 1 83 ? 9.092 2.698 -13.835 1.00 92.38 83 HIS A CA 1
ATOM 678 C C . HIS A 1 83 ? 9.892 1.383 -13.975 1.00 92.38 83 HIS A C 1
ATOM 680 O O . HIS A 1 83 ? 11.084 1.410 -14.292 1.00 92.38 83 HIS A O 1
ATOM 686 N N . ALA A 1 84 ? 9.277 0.224 -13.722 1.00 91.75 84 ALA A N 1
ATOM 687 C CA . ALA A 1 84 ? 9.938 -1.068 -13.835 1.00 91.75 84 ALA A CA 1
ATOM 688 C C . ALA A 1 84 ? 10.138 -1.470 -15.309 1.00 91.75 84 ALA A C 1
ATOM 690 O O . ALA A 1 84 ? 9.225 -1.395 -16.129 1.00 91.75 84 ALA A O 1
ATOM 691 N N . ARG A 1 85 ? 11.345 -1.952 -15.635 1.00 89.38 85 ARG A N 1
ATOM 692 C CA . ARG A 1 85 ? 11.792 -2.207 -17.020 1.00 89.38 85 ARG A CA 1
ATOM 693 C C . ARG A 1 85 ? 10.991 -3.276 -17.767 1.00 89.38 85 ARG A C 1
ATOM 695 O O . ARG A 1 85 ? 10.911 -3.230 -18.987 1.00 89.38 85 ARG A O 1
ATOM 702 N N . ASN A 1 86 ? 10.475 -4.272 -17.054 1.00 92.88 86 ASN A N 1
ATOM 703 C CA . ASN A 1 86 ? 9.771 -5.413 -17.629 1.00 92.88 86 ASN A CA 1
ATOM 704 C C . ASN A 1 86 ? 8.692 -5.920 -16.666 1.00 92.88 86 ASN A C 1
ATOM 706 O O . ASN A 1 86 ? 8.655 -5.540 -15.491 1.00 92.88 86 ASN A O 1
ATOM 710 N N . ASP A 1 87 ? 7.824 -6.799 -17.160 1.00 91.81 87 ASP A N 1
ATOM 711 C CA . ASP A 1 87 ? 6.702 -7.302 -16.368 1.00 91.81 87 ASP A CA 1
ATOM 712 C C . ASP A 1 87 ? 7.162 -8.151 -15.182 1.00 91.81 87 ASP A C 1
ATOM 714 O O . ASP A 1 87 ? 6.561 -8.072 -14.115 1.00 91.81 87 ASP A O 1
ATOM 718 N N . MET A 1 88 ? 8.282 -8.868 -15.297 1.00 93.88 88 MET A N 1
ATOM 719 C CA . MET A 1 88 ? 8.860 -9.609 -14.170 1.00 93.88 88 MET A CA 1
ATOM 720 C C . MET A 1 88 ? 9.200 -8.697 -12.986 1.00 93.88 88 MET A C 1
ATOM 722 O O . MET A 1 88 ? 8.894 -9.039 -11.841 1.00 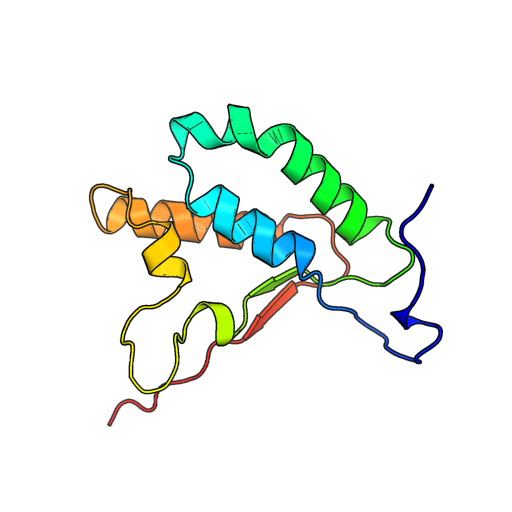93.88 88 MET A O 1
ATOM 726 N N . ASN A 1 89 ? 9.767 -7.519 -13.249 1.00 92.44 89 ASN A N 1
ATOM 727 C CA . ASN A 1 89 ? 10.078 -6.533 -12.219 1.00 92.44 89 ASN A CA 1
ATOM 728 C C . ASN A 1 89 ? 8.803 -5.887 -11.658 1.00 92.44 89 ASN A C 1
ATOM 730 O O . ASN A 1 89 ? 8.701 -5.724 -10.445 1.00 92.44 89 ASN A O 1
ATOM 734 N N . LYS A 1 90 ? 7.802 -5.599 -12.504 1.00 93.50 90 LYS A N 1
ATOM 735 C CA . LYS A 1 90 ? 6.482 -5.128 -12.042 1.00 93.50 90 LYS A CA 1
ATOM 736 C C . LYS A 1 90 ? 5.840 -6.134 -11.089 1.00 93.50 90 LYS A C 1
ATOM 738 O O . LYS A 1 90 ? 5.394 -5.769 -10.005 1.00 93.50 90 LYS A O 1
ATOM 743 N N . PHE A 1 91 ? 5.841 -7.414 -11.460 1.00 94.12 91 PHE A N 1
ATOM 744 C CA . PHE A 1 91 ? 5.333 -8.492 -10.618 1.00 94.12 91 PHE A CA 1
ATOM 745 C C . PHE A 1 91 ? 6.130 -8.633 -9.318 1.00 94.12 91 PHE A C 1
ATOM 747 O O . PHE A 1 91 ? 5.531 -8.871 -8.272 1.00 94.12 91 PHE A O 1
ATOM 754 N N . ALA A 1 92 ? 7.457 -8.482 -9.351 1.00 94.31 92 ALA A N 1
ATOM 755 C CA . ALA A 1 92 ? 8.282 -8.511 -8.143 1.00 94.31 92 ALA A CA 1
ATOM 756 C C . ALA A 1 92 ? 7.919 -7.382 -7.168 1.00 94.31 92 ALA A C 1
ATOM 758 O O . ALA A 1 92 ? 7.753 -7.632 -5.974 1.00 94.31 92 ALA A O 1
ATOM 759 N N . ASP A 1 93 ? 7.712 -6.171 -7.677 1.00 94.31 93 ASP A N 1
ATOM 760 C CA . ASP A 1 93 ? 7.300 -5.030 -6.865 1.00 94.31 93 ASP A CA 1
ATOM 761 C C . ASP A 1 93 ? 5.908 -5.204 -6.255 1.00 94.31 93 ASP A C 1
ATOM 763 O O . ASP A 1 93 ? 5.715 -4.940 -5.067 1.00 94.31 93 ASP A O 1
ATOM 767 N N . LEU A 1 94 ? 4.952 -5.723 -7.026 1.00 93.56 94 LEU A N 1
ATOM 768 C CA . LEU A 1 94 ? 3.617 -6.032 -6.512 1.00 93.56 94 LEU A CA 1
ATOM 769 C C . LEU A 1 94 ? 3.663 -7.121 -5.434 1.00 93.56 94 LEU A C 1
ATOM 771 O O . LEU A 1 94 ? 3.003 -6.987 -4.406 1.00 93.56 94 LEU A O 1
ATOM 775 N N . ARG A 1 95 ? 4.479 -8.173 -5.606 1.00 94.19 95 ARG A N 1
ATOM 776 C CA . ARG A 1 95 ? 4.670 -9.195 -4.561 1.00 94.19 95 ARG A CA 1
ATOM 777 C C . ARG A 1 95 ? 5.223 -8.589 -3.274 1.00 94.19 95 ARG A C 1
ATOM 779 O O . ARG A 1 95 ? 4.743 -8.939 -2.198 1.00 94.19 95 ARG A O 1
ATOM 786 N N . ASN A 1 96 ? 6.183 -7.670 -3.372 1.00 92.31 96 ASN A N 1
ATOM 787 C CA . ASN A 1 96 ? 6.735 -6.978 -2.207 1.00 92.31 96 ASN A CA 1
ATOM 788 C C . ASN A 1 96 ? 5.670 -6.136 -1.489 1.00 92.31 96 ASN A C 1
ATOM 790 O O . ASN A 1 96 ? 5.596 -6.172 -0.262 1.00 92.31 96 ASN A O 1
ATOM 794 N N . LEU A 1 97 ? 4.809 -5.438 -2.237 1.00 92.69 97 LEU A N 1
ATOM 795 C CA . LEU A 1 97 ? 3.681 -4.690 -1.676 1.00 92.69 97 LEU A CA 1
ATOM 796 C C . LEU A 1 97 ? 2.713 -5.596 -0.900 1.00 92.69 97 LEU A C 1
ATOM 798 O O . LEU A 1 97 ? 2.408 -5.310 0.256 1.00 92.69 97 LEU A O 1
ATOM 802 N N . PHE A 1 98 ? 2.247 -6.692 -1.506 1.00 92.69 98 PHE A N 1
ATOM 803 C CA . PHE A 1 98 ? 1.309 -7.608 -0.844 1.00 92.69 98 PHE A CA 1
ATOM 804 C C . PHE A 1 98 ? 1.949 -8.336 0.342 1.00 92.69 98 PHE A C 1
ATOM 806 O O . PHE A 1 98 ? 1.304 -8.528 1.370 1.00 92.69 98 PHE A O 1
ATOM 813 N N . THR A 1 99 ? 3.238 -8.674 0.248 1.00 93.31 99 THR A N 1
ATOM 814 C CA . THR A 1 99 ? 3.998 -9.229 1.379 1.00 93.31 99 THR A CA 1
ATOM 815 C C . THR A 1 99 ? 4.027 -8.235 2.533 1.00 93.31 99 THR A C 1
ATOM 817 O O . THR A 1 99 ? 3.726 -8.592 3.669 1.00 93.31 99 THR A O 1
ATOM 820 N N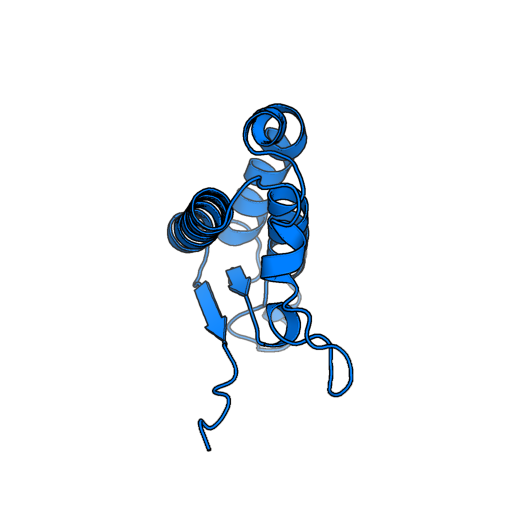 . TRP A 1 100 ? 4.310 -6.961 2.252 1.00 90.50 100 TRP A N 1
ATOM 821 C CA . TRP A 1 100 ? 4.282 -5.923 3.274 1.00 90.50 100 TRP A CA 1
ATOM 822 C C . TRP A 1 100 ? 2.886 -5.743 3.884 1.00 90.50 100 TRP A C 1
ATOM 824 O O . TRP A 1 100 ? 2.782 -5.664 5.104 1.00 90.50 100 TRP A O 1
ATOM 834 N N . GLN A 1 101 ? 1.816 -5.752 3.083 1.00 92.75 101 GLN A N 1
ATOM 835 C CA . GLN A 1 101 ? 0.440 -5.677 3.590 1.00 92.75 101 GLN A CA 1
ATOM 836 C C . GLN A 1 101 ? 0.112 -6.801 4.587 1.00 92.75 101 GLN A C 1
ATOM 838 O O . GLN A 1 101 ? -0.589 -6.560 5.566 1.00 92.75 101 GLN A O 1
ATOM 843 N N . ILE A 1 102 ? 0.610 -8.016 4.347 1.00 90.44 102 ILE A N 1
ATOM 844 C CA . ILE A 1 102 ? 0.375 -9.174 5.222 1.00 90.44 102 ILE A CA 1
ATOM 845 C C . ILE A 1 102 ? 1.253 -9.104 6.477 1.00 90.44 102 ILE A C 1
ATOM 847 O O . ILE A 1 102 ? 0.800 -9.443 7.568 1.00 90.44 102 ILE A O 1
ATOM 851 N N . CYS A 1 103 ? 2.509 -8.675 6.333 1.00 90.50 103 CYS A N 1
ATOM 852 C CA . CYS A 1 103 ? 3.488 -8.681 7.420 1.00 90.50 103 CYS A CA 1
ATOM 853 C C . CYS A 1 103 ? 3.442 -7.435 8.314 1.00 90.50 103 CYS A C 1
ATOM 855 O O . CYS A 1 103 ? 4.003 -7.459 9.411 1.00 90.50 103 CYS A O 1
ATOM 857 N N . ILE A 1 104 ? 2.832 -6.334 7.866 1.00 89.12 104 ILE A N 1
ATOM 858 C CA . ILE A 1 104 ? 2.748 -5.115 8.669 1.00 89.12 104 ILE A CA 1
ATOM 859 C C . ILE A 1 104 ? 1.883 -5.369 9.911 1.00 89.12 104 ILE A C 1
ATOM 861 O O . ILE A 1 104 ? 0.788 -5.933 9.801 1.00 89.12 104 ILE A O 1
ATOM 865 N N . PRO A 1 105 ? 2.322 -4.938 11.107 1.00 86.88 105 PRO A N 1
ATOM 866 C CA . PRO A 1 105 ? 1.496 -5.052 12.294 1.00 86.88 105 PRO A CA 1
ATOM 867 C C . PRO A 1 105 ? 0.240 -4.186 12.105 1.00 86.88 105 PRO A C 1
ATOM 869 O O . PRO A 1 105 ? 0.301 -2.960 12.049 1.00 86.88 105 PRO A O 1
ATOM 872 N N . SER A 1 106 ? -0.909 -4.840 11.967 1.00 88.38 106 SER A N 1
ATOM 873 C CA . SER A 1 106 ? -2.229 -4.235 11.766 1.00 88.38 106 SER A CA 1
ATOM 874 C C . SER A 1 106 ? -3.301 -5.139 12.382 1.00 88.38 106 SER A C 1
ATOM 876 O O . SER A 1 106 ? -3.006 -6.266 12.780 1.00 88.38 106 SER A O 1
ATOM 878 N N . HIS A 1 107 ? -4.537 -4.652 12.515 1.00 88.75 107 HIS A N 1
ATOM 879 C CA . HIS A 1 107 ? -5.618 -5.461 13.094 1.00 88.75 107 HIS A CA 1
ATOM 880 C C . HIS A 1 107 ? -6.205 -6.466 12.095 1.00 88.75 107 HIS A C 1
ATOM 882 O O . HIS A 1 107 ? -6.683 -7.519 12.505 1.00 88.75 107 HIS A O 1
ATOM 888 N N . ALA A 1 108 ? -6.173 -6.136 10.803 1.00 88.81 108 ALA A N 1
ATOM 889 C CA . ALA A 1 108 ? -6.507 -7.022 9.695 1.00 88.81 108 ALA A CA 1
ATOM 890 C C . ALA A 1 108 ? -6.001 -6.418 8.373 1.00 88.81 108 ALA A C 1
ATOM 892 O O . ALA A 1 108 ? -5.596 -5.253 8.312 1.00 88.81 108 ALA A O 1
ATOM 893 N N . HIS A 1 109 ? -6.083 -7.198 7.300 1.00 89.88 109 HIS A N 1
ATOM 894 C CA . HIS A 1 109 ? -5.851 -6.742 5.934 1.00 89.88 109 HIS A CA 1
ATOM 895 C C . HIS A 1 109 ? -7.046 -7.096 5.050 1.00 89.88 109 HIS A C 1
ATOM 897 O O . HIS A 1 109 ? -7.747 -8.075 5.298 1.00 89.88 109 HIS A O 1
ATOM 903 N N . MET A 1 110 ? -7.278 -6.293 4.014 1.00 88.81 110 MET A N 1
ATOM 904 C CA . MET A 1 110 ? -8.333 -6.539 3.036 1.00 88.81 110 MET A CA 1
ATOM 905 C C . MET A 1 110 ? -7.791 -6.351 1.621 1.00 88.81 110 MET A C 1
ATOM 907 O O . MET A 1 110 ? -7.113 -5.365 1.328 1.00 88.81 110 MET A O 1
ATOM 911 N N . ILE A 1 111 ? -8.115 -7.302 0.749 1.00 85.25 111 ILE A N 1
ATOM 912 C CA . ILE A 1 111 ? -7.902 -7.205 -0.692 1.00 85.25 111 ILE A CA 1
ATOM 913 C C . ILE A 1 111 ? -9.281 -7.343 -1.326 1.00 85.25 111 ILE A C 1
ATOM 915 O O . ILE A 1 111 ? -9.873 -8.420 -1.297 1.00 85.25 111 ILE A O 1
ATOM 919 N N . HIS A 1 112 ? -9.811 -6.244 -1.852 1.00 79.69 112 HIS A N 1
ATOM 920 C CA . HIS A 1 112 ? -11.102 -6.235 -2.529 1.00 79.69 112 HIS A CA 1
ATOM 921 C C . HIS A 1 112 ? -10.873 -5.933 -4.005 1.00 79.69 112 HIS A C 1
ATOM 923 O O . HIS A 1 112 ? -10.662 -4.786 -4.373 1.00 79.69 112 HIS A O 1
ATOM 929 N N . ILE A 1 113 ? -10.876 -6.967 -4.842 1.00 70.12 113 ILE A N 1
ATOM 930 C CA . ILE A 1 113 ? -10.671 -6.837 -6.287 1.00 70.12 113 ILE A CA 1
ATOM 931 C C . ILE A 1 113 ? -11.994 -7.153 -6.975 1.00 70.12 113 ILE A C 1
ATOM 933 O O . ILE A 1 113 ? -12.600 -8.195 -6.721 1.00 70.12 113 ILE A O 1
ATOM 937 N N . GLU A 1 114 ? -12.441 -6.249 -7.840 1.00 66.19 114 GLU A N 1
ATOM 938 C CA . GLU A 1 114 ? -13.656 -6.434 -8.624 1.00 66.19 114 GLU A CA 1
ATOM 939 C C . GLU A 1 114 ? -13.444 -7.577 -9.634 1.00 66.19 114 GLU A C 1
ATOM 941 O O . GLU A 1 114 ? -12.495 -7.565 -10.424 1.00 66.19 114 GLU A O 1
ATOM 946 N N . LYS A 1 115 ? -14.309 -8.599 -9.611 1.00 55.69 115 LYS A N 1
ATOM 947 C CA . LYS A 1 115 ? -14.302 -9.634 -10.653 1.00 55.69 115 LYS A CA 1
ATOM 948 C C . LYS A 1 115 ? -14.843 -9.015 -11.937 1.00 55.69 115 LYS A C 1
ATOM 950 O O . LYS A 1 115 ? -16.048 -8.815 -12.054 1.00 55.69 115 LYS A O 1
ATOM 955 N N . LYS A 1 116 ? -13.985 -8.784 -12.934 1.00 57.31 116 LYS A N 1
ATOM 956 C CA . LYS A 1 116 ? -14.478 -8.642 -14.309 1.00 57.31 116 LYS A CA 1
ATOM 957 C C . LYS A 1 116 ? -15.023 -9.996 -14.758 1.00 57.31 116 LYS A C 1
ATOM 959 O O . LYS A 1 116 ? -14.297 -10.990 -14.725 1.00 57.31 116 LYS A O 1
ATOM 964 N N . ALA A 1 117 ? -16.298 -10.035 -15.140 1.00 45.59 117 ALA A N 1
ATOM 965 C CA . ALA A 1 117 ? -16.865 -11.179 -15.837 1.00 45.59 117 ALA A CA 1
ATOM 966 C C . ALA A 1 117 ? -16.059 -11.391 -17.126 1.00 45.59 117 ALA A C 1
ATOM 968 O O . ALA A 1 117 ? -15.921 -10.473 -17.935 1.00 45.59 117 ALA A O 1
ATOM 969 N N . ILE A 1 118 ? -15.465 -12.573 -17.269 1.00 43.00 118 ILE A N 1
ATOM 970 C CA . ILE A 1 118 ? -14.868 -13.000 -18.531 1.00 43.00 118 ILE A CA 1
ATOM 971 C C . ILE A 1 118 ? -16.062 -13.398 -19.402 1.00 43.00 118 ILE A C 1
ATOM 973 O O . ILE A 1 118 ? -16.715 -14.398 -19.104 1.00 43.00 118 ILE A O 1
ATOM 977 N N . HIS A 1 119 ? -16.398 -12.554 -20.377 1.00 37.69 119 HIS A N 1
ATOM 978 C CA . HIS A 1 119 ? -17.359 -12.865 -21.434 1.00 37.69 119 HIS A CA 1
ATOM 979 C C . HIS A 1 119 ? -16.634 -13.493 -22.619 1.00 37.69 119 HIS A C 1
ATOM 981 O O . HIS A 1 119 ? -15.533 -12.994 -22.949 1.00 37.69 119 HIS A O 1
#

Secondary structure (DSSP, 8-state):
-PPP--TTTTT-S-EE-HHHHHHHHHHHHS-HHHHHHHHHHHHHHHHHHHHHSSS-EEEEE-GGGT---TT----HHHHHTTTSSSHHHHHHHHHHHHHHHHHS--SEEEE--------

Mean predicted aligned error: 6.45 Å

Foldseek 3Di:
DADDDPCVVVPHLEDEPVVLVVLLLQLLLDPPVCSCVPCVVVLVVSLCNQAVHPGQYEYEDAQVQQDPDDPDNDRNLLVSNVVPPDVVRSVVSVVVSVVCNVPRNHNYYYYHHDDDPDD

Sequence (119 aa):
KGYPNHSRTMNFDLKWNIGWSNDARNSLRTPYAERFQHWKQKILDVSNCARWSNDKMICTLSHDDTNDGPFISKNILLNCVSHARNDMNKFADLRNLFTWQICIPSHAHMIHIEKKAIH

pLDDT: mean 83.38, std 13.18, range [37.69, 94.31]

Radius of gyration: 15.53 Å; Cα contacts (8 Å, |Δi|>4): 146; chains: 1; bounding box: 36×25×42 Å

Solvent-accessible surface area (backbone atoms only — not comparable to full-atom values): 6822 Å² total; per-residue (Å²): 135,78,59,81,60,59,35,64,82,69,72,40,82,64,40,78,32,61,67,48,39,51,52,51,4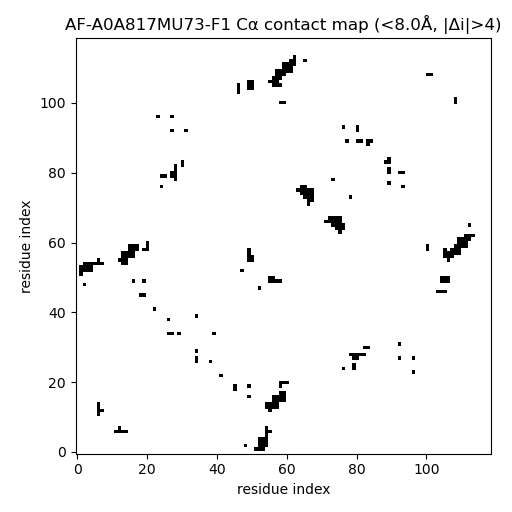8,54,45,49,50,39,58,77,92,52,28,61,84,76,36,48,67,57,54,52,50,42,39,49,44,28,56,67,28,69,35,48,18,23,46,49,50,43,41,76,44,50,47,54,58,100,86,38,98,49,36,47,57,60,58,26,34,60,84,42,93,46,68,70,52,32,51,50,53,52,50,52,52,55,50,46,54,71,68,46,57,45,73,45,64,48,81,43,74,75,81,76,81,87,125

Nearest PDB structures (foldseek):
  6guo-assembly1_A  TM=3.302E-01  e=1.524E+00  Aspergillus nidulans FGSC A4
  6guo-assembly2_C  TM=3.503E-01  e=5.903E+00  Aspergillus nidulans FGSC A4
  6gug-assembly1_B  TM=2.920E-01  e=4.615E+00  Aspergillus fumigatus Af293
  6gud-assembly1_B  TM=2.908E-01  e=4.081E+00  Aspergillus fumigatus Af293
  2x6t-assembly1_A  TM=2.734E-01  e=6.677E+00  Escherichia coli